Protein AF-A0A5J6XMC5-F1 (afdb_monomer_lite)

Foldseek 3Di:
DVLVVLVVLLVVLLCLLCVLLQVVLVCLQVVDDPPDDRDPVSNVVSVCSSVLSCLLSVLLVLCSVLVVVVLNVVSSVLSVQLSVLSVCCVPVVDPVSVVSNVVSSVVSVVSSVVSVPPDDVVVD

Secondary structure (DSSP, 8-state):
-HHHHHHHHHHHHHHHHHHHHHHHHHHHHH-SPTTPPPPHHHHHHHHHHHHHHTHHHHHHHHHHHTT-HHHHHHHHHHHHHHHHHHHHHHHH--HHHHHHHHHHHHHHHHHHHHHHHS--GGG-

Sequence (124 aa):
MQKILYRIIWVLILLGINLCALPISIYSIFAVEKGTNITTMDYTLAITIMVISNFITLQLFIAIKKNQKQNAIYGIIIAVTQIIAFILFMHLYEIAGIIIFLLSLIASVTMIIKTWRNKNPALM

Radius of gyration: 16.41 Å; chains: 1; bounding box: 40×23×55 Å

pLDDT: mean 88.46, std 10.97, range [42.81, 97.12]

Structure (mmCIF, N/CA/C/O backbone):
data_AF-A0A5J6XMC5-F1
#
_entry.id   AF-A0A5J6XMC5-F1
#
loop_
_atom_site.group_PDB
_atom_site.id
_atom_site.type_symbol
_atom_site.label_atom_id
_atom_site.label_alt_id
_atom_site.label_comp_id
_atom_site.label_asym_id
_atom_site.label_entity_id
_atom_site.label_seq_id
_atom_site.pdbx_PDB_ins_code
_atom_site.Cartn_x
_atom_site.Cartn_y
_atom_site.Cartn_z
_atom_site.occupancy
_atom_site.B_iso_or_equiv
_atom_site.auth_seq_id
_atom_site.auth_comp_id
_atom_site.auth_asym_id
_atom_site.auth_atom_id
_atom_site.pdbx_PDB_model_num
ATOM 1 N N . MET A 1 1 ? -20.827 -7.715 15.264 1.00 56.03 1 MET A N 1
ATOM 2 C CA . MET A 1 1 ? -21.160 -7.177 13.923 1.00 56.03 1 MET A CA 1
ATOM 3 C C . MET A 1 1 ? -20.147 -6.167 13.387 1.00 56.03 1 MET A C 1
ATOM 5 O O . MET A 1 1 ? -19.491 -6.494 12.411 1.00 56.03 1 MET A O 1
ATOM 9 N N . GLN A 1 2 ? -19.928 -5.003 14.023 1.00 73.94 2 GLN A N 1
ATOM 10 C CA . GLN A 1 2 ? -19.027 -3.965 13.471 1.00 73.94 2 GLN A CA 1
ATOM 11 C C . GLN A 1 2 ? -17.600 -4.474 13.170 1.00 73.94 2 GLN A C 1
ATOM 13 O O . GLN A 1 2 ? -17.080 -4.219 12.092 1.00 73.94 2 GLN A O 1
ATOM 18 N N . LYS A 1 3 ? -16.982 -5.267 14.061 1.00 75.56 3 LYS A N 1
ATOM 19 C CA . LYS A 1 3 ? -15.627 -5.822 13.837 1.00 75.56 3 LYS A CA 1
ATOM 20 C C . LYS A 1 3 ? -15.529 -6.772 12.635 1.00 75.56 3 LYS A C 1
ATOM 22 O O . LYS A 1 3 ? -14.488 -6.816 11.991 1.00 75.56 3 LYS A O 1
ATOM 27 N N . ILE A 1 4 ? -16.590 -7.529 12.351 1.00 88.00 4 ILE A N 1
ATOM 28 C CA . ILE A 1 4 ? -16.639 -8.457 11.210 1.00 88.00 4 ILE A CA 1
ATOM 29 C C . ILE A 1 4 ? -16.710 -7.660 9.909 1.00 88.00 4 ILE A C 1
ATOM 31 O O . ILE A 1 4 ? -15.930 -7.926 9.003 1.00 88.00 4 ILE A O 1
ATOM 35 N N . LEU A 1 5 ? -17.545 -6.617 9.863 1.00 90.00 5 LEU A N 1
ATOM 36 C CA . LEU A 1 5 ? -17.636 -5.719 8.711 1.00 90.00 5 LEU A CA 1
ATOM 37 C C . LEU A 1 5 ? -16.281 -5.074 8.378 1.00 90.00 5 LEU A C 1
ATOM 39 O O . LEU A 1 5 ? -15.849 -5.131 7.234 1.00 90.00 5 LEU A O 1
ATOM 43 N N . TYR A 1 6 ? -15.566 -4.538 9.374 1.00 88.62 6 TYR A N 1
ATOM 44 C CA . TYR A 1 6 ? -14.234 -3.960 9.150 1.00 88.62 6 TYR A CA 1
ATOM 45 C C . TYR A 1 6 ? -13.216 -4.976 8.615 1.00 88.62 6 TYR A C 1
ATOM 47 O O . TYR A 1 6 ? -12.377 -4.619 7.794 1.00 88.62 6 TYR A O 1
ATOM 55 N N . ARG A 1 7 ? -13.287 -6.243 9.045 1.00 89.12 7 ARG A N 1
ATOM 56 C CA . ARG A 1 7 ? -12.424 -7.307 8.507 1.00 89.12 7 ARG A CA 1
ATOM 57 C C . ARG A 1 7 ? -12.762 -7.639 7.058 1.00 89.12 7 ARG A C 1
ATOM 59 O O . ARG A 1 7 ? -11.845 -7.798 6.265 1.00 89.12 7 ARG A O 1
ATOM 66 N N . ILE A 1 8 ? -14.048 -7.706 6.713 1.00 94.38 8 ILE A N 1
ATOM 67 C CA . ILE A 1 8 ? -14.489 -7.922 5.328 1.00 94.38 8 ILE A CA 1
ATOM 68 C C . ILE A 1 8 ? -13.994 -6.774 4.442 1.00 94.38 8 ILE A C 1
ATOM 70 O O . ILE A 1 8 ? -13.366 -7.024 3.420 1.00 94.38 8 ILE A O 1
ATOM 74 N N . ILE A 1 9 ? -14.188 -5.524 4.875 1.00 94.56 9 ILE A N 1
ATOM 75 C CA . ILE A 1 9 ? -13.697 -4.336 4.161 1.00 94.56 9 ILE A CA 1
ATOM 76 C C . ILE A 1 9 ? -12.175 -4.386 3.994 1.00 94.56 9 ILE A C 1
ATOM 78 O O . ILE A 1 9 ? -11.668 -4.098 2.915 1.00 94.56 9 ILE A O 1
ATOM 82 N N . TRP A 1 10 ? -11.438 -4.787 5.031 1.00 95.69 10 TRP A N 1
ATOM 83 C CA . TRP A 1 10 ? -9.987 -4.942 4.946 1.00 95.69 10 TRP A CA 1
ATOM 84 C C . TRP A 1 10 ? -9.564 -5.974 3.892 1.00 95.69 10 TRP A C 1
ATOM 86 O O . TRP A 1 10 ? -8.664 -5.685 3.110 1.00 95.69 10 TRP A O 1
ATOM 96 N N . VAL A 1 11 ? -10.228 -7.135 3.823 1.00 96.75 11 VAL A N 1
ATOM 97 C CA . VAL A 1 11 ? -9.955 -8.142 2.781 1.00 96.75 11 VAL A CA 1
ATOM 98 C C . VAL A 1 11 ? -10.271 -7.590 1.391 1.00 96.75 11 VAL A C 1
ATOM 100 O O . VAL A 1 11 ? -9.473 -7.766 0.477 1.00 96.75 11 VAL A O 1
ATOM 103 N N . LEU A 1 12 ? -11.392 -6.884 1.224 1.00 96.75 12 LEU A N 1
ATOM 104 C CA . LEU A 1 12 ? -11.751 -6.273 -0.060 1.00 96.75 12 LEU A CA 1
ATOM 105 C C . LEU A 1 12 ? -10.715 -5.240 -0.512 1.00 96.75 12 LEU A C 1
ATOM 107 O O . LEU A 1 12 ? -10.319 -5.240 -1.673 1.00 96.75 12 LEU A O 1
ATOM 111 N N . ILE A 1 13 ? -10.234 -4.400 0.406 1.00 96.88 13 ILE A N 1
ATOM 112 C CA . ILE A 1 13 ? -9.171 -3.430 0.126 1.00 96.88 13 ILE A CA 1
ATOM 113 C C . ILE A 1 13 ? -7.862 -4.145 -0.222 1.00 96.88 13 ILE A C 1
ATOM 115 O O . ILE A 1 13 ? -7.194 -3.751 -1.173 1.00 96.88 13 ILE A O 1
ATOM 119 N N . LEU A 1 14 ? -7.508 -5.207 0.509 1.00 97.12 14 LEU A N 1
ATOM 120 C CA . LEU A 1 14 ? -6.329 -6.021 0.215 1.00 97.12 14 LEU A CA 1
ATOM 121 C C . LEU A 1 14 ? -6.384 -6.588 -1.200 1.00 97.12 14 LEU A C 1
ATOM 123 O O . LEU A 1 14 ? -5.418 -6.459 -1.949 1.00 97.12 14 LEU A O 1
ATOM 127 N N . LEU A 1 15 ? -7.519 -7.163 -1.586 1.00 97.12 15 LEU A N 1
ATOM 128 C CA . LEU A 1 15 ? -7.717 -7.668 -2.937 1.00 97.12 15 LEU A CA 1
ATOM 129 C C . LEU A 1 15 ? -7.660 -6.535 -3.967 1.00 97.12 15 LEU A C 1
ATOM 131 O O . LEU A 1 15 ? -6.927 -6.659 -4.938 1.00 97.12 15 LEU A O 1
ATOM 135 N N . GLY A 1 16 ? -8.351 -5.416 -3.740 1.00 96.06 16 GLY A N 1
ATOM 136 C CA . GLY A 1 16 ? -8.372 -4.282 -4.670 1.00 96.06 16 GLY A CA 1
ATOM 137 C C . GLY A 1 16 ? -6.988 -3.681 -4.926 1.00 96.06 16 GLY A C 1
ATOM 138 O O . GLY A 1 16 ? -6.608 -3.473 -6.077 1.00 96.06 16 GLY A O 1
ATOM 139 N N . ILE A 1 17 ? -6.202 -3.469 -3.868 1.00 96.69 17 ILE A N 1
ATOM 140 C CA . ILE A 1 17 ? -4.824 -2.974 -3.975 1.00 96.69 17 ILE A CA 1
ATOM 141 C C . ILE A 1 17 ? -3.943 -3.975 -4.726 1.00 96.69 17 ILE A C 1
ATOM 143 O O . ILE A 1 17 ? -3.221 -3.574 -5.635 1.00 96.69 17 ILE A O 1
ATOM 147 N N . ASN A 1 18 ? -4.007 -5.271 -4.397 1.00 96.69 18 ASN A N 1
ATOM 148 C CA . ASN A 1 18 ? -3.158 -6.270 -5.055 1.00 96.69 18 ASN A CA 1
ATOM 149 C C . ASN A 1 18 ? -3.571 -6.530 -6.509 1.00 96.69 18 ASN A C 1
ATOM 151 O O . ASN A 1 18 ? -2.696 -6.723 -7.344 1.00 96.69 18 ASN A O 1
ATOM 155 N N . LEU A 1 19 ? -4.864 -6.463 -6.841 1.00 95.94 19 LEU A N 1
ATOM 156 C CA . LEU A 1 19 ? -5.342 -6.535 -8.227 1.00 95.94 19 LEU A CA 1
ATOM 157 C C . LEU A 1 19 ? -4.788 -5.395 -9.090 1.00 95.94 19 LEU A C 1
ATOM 159 O O . LEU A 1 19 ? -4.569 -5.599 -10.278 1.00 95.94 19 LEU A O 1
ATOM 163 N N . CYS A 1 20 ? -4.529 -4.225 -8.501 1.00 94.06 20 CYS A N 1
ATOM 164 C CA . CYS A 1 20 ? -3.901 -3.101 -9.195 1.00 94.06 20 CYS A CA 1
ATOM 165 C C . CYS A 1 20 ? -2.367 -3.193 -9.206 1.00 94.06 20 CYS A C 1
ATOM 167 O O . CYS A 1 20 ? -1.730 -2.940 -10.225 1.00 94.06 20 CYS A O 1
ATOM 169 N N . ALA A 1 21 ? -1.759 -3.557 -8.076 1.00 94.44 21 ALA A N 1
ATOM 170 C CA . ALA A 1 21 ? -0.308 -3.583 -7.923 1.00 94.44 21 ALA A CA 1
ATOM 171 C C . ALA A 1 21 ? 0.352 -4.744 -8.685 1.00 94.44 21 ALA A C 1
ATOM 173 O O . ALA A 1 21 ? 1.458 -4.574 -9.194 1.00 94.44 21 ALA A O 1
ATOM 174 N N . LEU A 1 22 ? -0.314 -5.902 -8.801 1.00 95.25 22 LEU A N 1
ATOM 175 C CA . LEU A 1 22 ? 0.230 -7.080 -9.486 1.00 95.25 22 LEU A CA 1
ATOM 176 C C . LEU A 1 22 ? 0.521 -6.818 -10.973 1.00 95.25 22 LEU A C 1
ATOM 178 O O . LEU A 1 22 ? 1.656 -7.060 -11.378 1.00 95.25 22 LEU A O 1
ATOM 182 N N . PRO A 1 23 ? -0.415 -6.293 -11.790 1.00 92.88 23 PRO A N 1
ATOM 183 C CA . PRO A 1 23 ? -0.125 -5.946 -13.180 1.00 92.88 23 PRO A CA 1
ATOM 184 C C . PRO A 1 23 ? 1.041 -4.966 -13.324 1.00 92.88 23 PRO A C 1
ATOM 186 O O . PRO A 1 23 ? 1.893 -5.164 -14.182 1.00 92.88 23 PRO A O 1
ATOM 189 N N . ILE A 1 24 ? 1.119 -3.951 -12.458 1.00 91.06 24 ILE A N 1
ATOM 190 C CA . ILE A 1 24 ? 2.196 -2.947 -12.478 1.00 91.06 24 ILE A CA 1
ATOM 191 C C . ILE A 1 24 ? 3.544 -3.590 -12.118 1.00 91.06 24 ILE A C 1
ATOM 193 O O . ILE A 1 24 ? 4.557 -3.328 -12.763 1.00 91.06 24 ILE A O 1
ATOM 197 N N . SER A 1 25 ? 3.553 -4.469 -11.115 1.00 93.25 25 SER A N 1
ATOM 198 C CA . SER A 1 25 ? 4.728 -5.231 -10.689 1.00 93.25 25 SER A CA 1
ATOM 199 C C . SER A 1 25 ? 5.217 -6.172 -11.795 1.00 93.25 25 SER A C 1
ATOM 201 O O . SER A 1 25 ? 6.393 -6.140 -12.147 1.00 93.25 25 SER A O 1
ATOM 203 N N . ILE A 1 26 ? 4.315 -6.933 -12.424 1.00 91.94 26 ILE A N 1
ATOM 204 C CA . ILE A 1 26 ? 4.638 -7.806 -13.562 1.00 91.94 26 ILE A CA 1
ATOM 205 C C . ILE A 1 26 ? 5.175 -6.971 -14.727 1.00 91.94 26 ILE A C 1
ATOM 207 O O . ILE A 1 26 ? 6.221 -7.295 -15.284 1.00 91.94 26 ILE A O 1
ATOM 211 N N . TYR A 1 27 ? 4.501 -5.868 -15.062 1.00 89.31 27 TYR A N 1
ATOM 212 C CA . TYR A 1 27 ? 4.950 -4.959 -16.111 1.00 89.31 27 TYR A CA 1
ATOM 213 C C . TYR A 1 27 ? 6.370 -4.452 -15.841 1.00 89.31 27 TYR A C 1
ATOM 215 O O . TYR A 1 27 ? 7.186 -4.450 -16.752 1.00 89.31 27 TYR A O 1
ATOM 223 N N . SER A 1 28 ? 6.713 -4.118 -14.593 1.00 89.06 28 SER A N 1
ATOM 224 C CA . SER A 1 28 ? 8.061 -3.650 -14.241 1.00 89.06 28 SER A CA 1
ATOM 225 C C . SER A 1 28 ? 9.173 -4.681 -14.472 1.00 89.06 28 SER A C 1
ATOM 227 O O . SER A 1 28 ? 10.310 -4.286 -14.698 1.00 89.06 28 SER A O 1
ATOM 229 N N . ILE A 1 29 ? 8.852 -5.982 -14.466 1.00 89.19 29 ILE A N 1
ATOM 230 C CA . ILE A 1 29 ? 9.811 -7.061 -14.761 1.00 89.19 29 ILE A CA 1
ATOM 231 C C . ILE A 1 29 ? 9.993 -7.234 -16.271 1.00 89.19 29 ILE A C 1
ATOM 233 O O . ILE A 1 29 ? 11.085 -7.551 -16.732 1.00 89.19 29 ILE A O 1
ATOM 237 N N . PHE A 1 30 ? 8.915 -7.072 -17.041 1.00 86.44 30 PHE A N 1
ATOM 238 C CA . PHE A 1 30 ? 8.890 -7.412 -18.467 1.00 86.44 30 PHE A CA 1
ATOM 239 C C . PHE A 1 30 ? 8.986 -6.205 -19.405 1.00 86.44 30 PHE A C 1
ATOM 241 O O . PHE A 1 30 ? 9.110 -6.392 -20.613 1.00 86.44 30 PHE A O 1
ATOM 248 N N . ALA A 1 31 ? 8.975 -4.979 -18.883 1.00 79.38 31 ALA A N 1
ATOM 249 C CA . ALA A 1 31 ? 9.144 -3.744 -19.650 1.00 79.38 31 ALA A CA 1
ATOM 250 C C . ALA A 1 31 ? 10.609 -3.471 -20.057 1.00 79.38 31 ALA A C 1
ATOM 252 O O . ALA A 1 31 ? 11.014 -2.315 -20.174 1.00 79.38 31 ALA A O 1
ATOM 253 N N . VAL A 1 32 ? 11.407 -4.522 -20.261 1.00 75.69 32 VAL A N 1
ATOM 254 C CA . VAL A 1 32 ? 12.817 -4.431 -20.664 1.00 75.69 32 VAL A CA 1
ATOM 255 C C . VAL A 1 32 ? 12.940 -4.596 -22.181 1.00 75.69 32 VAL A C 1
ATOM 257 O O . VAL A 1 32 ? 12.132 -5.279 -22.817 1.00 75.69 32 VAL A O 1
ATOM 260 N N . GLU A 1 33 ? 13.941 -3.958 -22.789 1.00 74.75 33 GLU A N 1
ATOM 261 C CA . GLU A 1 33 ? 14.161 -4.022 -24.236 1.00 74.75 33 GLU A CA 1
ATOM 262 C C . GLU A 1 33 ? 14.396 -5.462 -24.719 1.00 74.75 33 GLU A C 1
ATOM 264 O O . GLU A 1 33 ? 15.054 -6.271 -24.058 1.00 74.75 33 GLU A O 1
ATOM 269 N N . LYS A 1 34 ? 13.875 -5.797 -25.906 1.00 72.38 34 LYS A N 1
ATOM 270 C CA . LYS A 1 34 ? 14.031 -7.139 -26.484 1.00 72.38 34 LYS A CA 1
ATOM 271 C C . LYS A 1 34 ? 15.513 -7.509 -26.593 1.00 72.38 34 LYS A C 1
ATOM 273 O O . LYS A 1 34 ? 16.271 -6.828 -27.273 1.00 72.38 34 LYS A O 1
ATOM 278 N N . GLY A 1 35 ? 15.891 -8.628 -25.976 1.00 72.94 35 GLY A N 1
ATOM 279 C CA . GLY A 1 35 ? 17.268 -9.136 -25.973 1.00 72.94 35 GLY A CA 1
ATOM 280 C C . GLY A 1 35 ? 18.078 -8.773 -24.726 1.00 72.94 35 GLY A C 1
ATOM 281 O O . GLY A 1 35 ? 19.208 -9.235 -24.594 1.00 72.94 35 GLY A O 1
ATOM 282 N N . THR A 1 36 ? 17.510 -8.003 -23.796 1.00 79.81 36 THR A N 1
ATOM 283 C CA . THR A 1 36 ? 18.105 -7.788 -22.472 1.00 79.81 36 THR A CA 1
ATOM 284 C C . THR A 1 36 ? 17.693 -8.897 -21.502 1.00 79.81 36 THR A C 1
ATOM 286 O O . THR A 1 36 ? 16.577 -9.418 -21.554 1.00 79.81 36 THR A O 1
ATOM 289 N N . ASN A 1 37 ? 18.618 -9.298 -20.629 1.00 84.06 37 ASN A N 1
ATOM 290 C CA . ASN A 1 37 ? 18.336 -10.282 -19.588 1.00 84.06 37 ASN A CA 1
ATOM 291 C C . ASN A 1 37 ? 17.644 -9.603 -18.404 1.00 84.06 37 ASN A C 1
ATOM 293 O O . ASN A 1 37 ? 18.093 -8.549 -17.959 1.00 84.06 37 ASN A O 1
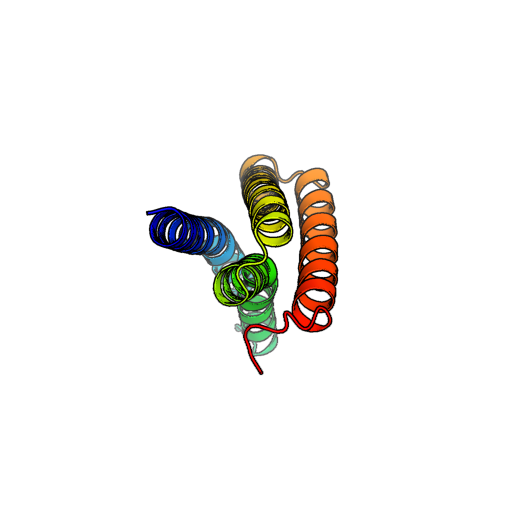ATOM 297 N N . ILE A 1 38 ? 16.617 -10.253 -17.852 1.00 86.12 38 ILE A N 1
ATOM 298 C CA . ILE A 1 38 ? 15.992 -9.832 -16.594 1.00 86.12 38 ILE A CA 1
ATOM 299 C C . ILE A 1 38 ? 17.039 -9.921 -15.482 1.00 86.12 38 ILE A C 1
ATOM 301 O O . ILE A 1 38 ? 17.665 -10.965 -15.277 1.00 86.12 38 ILE A O 1
ATOM 305 N N . THR A 1 39 ? 17.221 -8.825 -14.760 1.00 88.69 39 THR A N 1
ATOM 306 C CA . THR A 1 39 ? 18.212 -8.694 -13.697 1.00 88.69 39 THR A CA 1
ATOM 307 C C . THR A 1 39 ? 17.575 -8.815 -12.315 1.00 88.69 39 THR A C 1
ATOM 309 O O . THR A 1 39 ? 16.359 -8.756 -12.134 1.00 88.69 39 THR A O 1
ATOM 312 N N . THR A 1 40 ? 18.411 -8.946 -11.286 1.00 88.38 40 THR A N 1
ATOM 313 C CA . THR A 1 40 ? 17.969 -8.877 -9.885 1.00 88.38 40 THR A CA 1
ATOM 314 C C . THR A 1 40 ? 17.338 -7.530 -9.527 1.00 88.38 40 THR A C 1
ATOM 316 O O . THR A 1 40 ? 16.497 -7.474 -8.626 1.00 88.38 40 THR A O 1
ATOM 319 N N . MET A 1 41 ? 17.703 -6.450 -10.225 1.00 88.56 41 MET A N 1
ATOM 320 C CA . MET A 1 41 ? 17.140 -5.120 -9.997 1.00 88.56 41 MET A CA 1
ATOM 321 C C . MET A 1 41 ? 15.661 -5.057 -10.399 1.00 88.56 41 MET A C 1
ATOM 323 O O . MET A 1 41 ? 14.856 -4.495 -9.659 1.00 88.56 41 MET A O 1
ATOM 327 N N . ASP A 1 42 ? 15.288 -5.716 -11.497 1.00 89.56 42 ASP A N 1
ATOM 328 C CA . ASP A 1 42 ? 13.909 -5.754 -12.000 1.00 89.56 42 ASP A CA 1
ATOM 329 C C . ASP A 1 42 ? 12.988 -6.488 -11.016 1.00 89.56 42 ASP A C 1
ATOM 331 O O . ASP A 1 42 ? 11.924 -5.996 -10.637 1.00 89.56 42 ASP A O 1
ATOM 335 N N . TYR A 1 43 ? 13.451 -7.624 -10.485 1.00 90.69 43 TYR A N 1
ATOM 336 C CA . TYR A 1 43 ? 12.744 -8.329 -9.413 1.00 90.69 43 TYR A CA 1
ATOM 337 C C . TYR A 1 43 ? 12.644 -7.497 -8.132 1.00 90.69 43 TYR A C 1
ATOM 339 O O . TYR A 1 43 ? 11.601 -7.490 -7.476 1.00 90.69 43 TYR A O 1
ATOM 347 N N . THR A 1 44 ? 13.708 -6.777 -7.770 1.00 93.69 44 THR A N 1
ATOM 348 C CA . THR A 1 44 ? 13.713 -5.916 -6.578 1.00 93.69 44 THR A CA 1
ATOM 349 C C . THR A 1 44 ? 12.683 -4.797 -6.712 1.00 93.69 44 THR A C 1
ATOM 351 O O . THR A 1 44 ? 11.937 -4.533 -5.765 1.00 93.69 44 THR A O 1
ATOM 354 N N . LEU A 1 45 ? 12.582 -4.177 -7.890 1.00 92.00 45 LEU A N 1
ATOM 355 C CA . LEU A 1 45 ? 11.583 -3.154 -8.187 1.00 92.00 45 LEU A CA 1
ATOM 356 C C . LEU A 1 45 ? 10.161 -3.720 -8.089 1.00 92.00 45 LEU A C 1
ATOM 358 O O . LEU A 1 45 ? 9.312 -3.149 -7.404 1.00 92.00 45 LEU A O 1
ATOM 362 N N . ALA A 1 46 ? 9.922 -4.882 -8.693 1.00 93.69 46 ALA A N 1
ATOM 363 C CA . ALA A 1 46 ? 8.626 -5.546 -8.679 1.00 93.69 46 ALA A CA 1
ATOM 364 C C . ALA A 1 46 ? 8.156 -5.901 -7.258 1.00 93.69 46 ALA A C 1
ATOM 366 O O . ALA A 1 46 ? 7.005 -5.634 -6.892 1.00 93.69 46 ALA A O 1
ATOM 367 N N . ILE A 1 47 ? 9.057 -6.446 -6.433 1.00 94.88 47 ILE A N 1
ATOM 368 C CA . ILE A 1 47 ? 8.802 -6.734 -5.015 1.00 94.88 47 ILE A CA 1
ATOM 369 C C . ILE A 1 47 ? 8.529 -5.437 -4.253 1.00 94.88 47 ILE A C 1
ATOM 371 O O . ILE A 1 47 ? 7.591 -5.371 -3.458 1.00 94.88 47 ILE A O 1
ATOM 375 N N . THR A 1 48 ? 9.314 -4.393 -4.516 1.00 95.06 48 THR A N 1
ATOM 376 C CA . THR A 1 48 ? 9.154 -3.086 -3.873 1.00 95.06 48 THR A CA 1
ATOM 377 C C . THR A 1 48 ? 7.770 -2.508 -4.150 1.00 95.06 48 THR A C 1
ATOM 379 O O . THR A 1 48 ? 7.094 -2.103 -3.207 1.00 95.06 48 THR A O 1
ATOM 382 N N . ILE A 1 49 ? 7.298 -2.549 -5.402 1.00 94.06 49 ILE A N 1
ATOM 383 C CA . ILE A 1 49 ? 5.944 -2.113 -5.775 1.00 94.06 49 ILE A CA 1
ATOM 384 C C . ILE A 1 49 ? 4.897 -2.875 -4.960 1.00 94.06 49 ILE A C 1
ATOM 386 O O . ILE A 1 49 ? 4.030 -2.252 -4.346 1.00 94.06 49 ILE A O 1
ATOM 390 N N . MET A 1 50 ? 4.997 -4.203 -4.884 1.00 95.56 50 MET A N 1
ATOM 391 C CA . MET A 1 50 ? 4.046 -5.027 -4.130 1.00 95.56 50 MET A CA 1
ATOM 392 C C . MET A 1 50 ? 4.038 -4.693 -2.636 1.00 95.56 50 MET A C 1
ATOM 394 O O . MET A 1 50 ? 2.971 -4.508 -2.047 1.00 95.56 50 MET A O 1
ATOM 398 N N . VAL A 1 51 ? 5.211 -4.576 -2.014 1.00 95.88 51 VAL A N 1
ATOM 399 C CA . VAL A 1 51 ? 5.334 -4.291 -0.577 1.00 95.88 51 VAL A CA 1
ATOM 400 C C . VAL A 1 51 ? 4.799 -2.899 -0.248 1.00 95.88 51 VAL A C 1
ATOM 402 O O . VAL A 1 51 ? 3.954 -2.754 0.636 1.00 95.88 51 VAL A O 1
ATOM 405 N N . ILE A 1 52 ? 5.258 -1.886 -0.981 1.00 95.69 52 ILE A N 1
ATOM 406 C CA . ILE A 1 52 ? 4.922 -0.480 -0.746 1.00 95.69 52 ILE A CA 1
ATOM 407 C C . ILE A 1 52 ? 3.420 -0.236 -0.947 1.00 95.69 52 ILE A C 1
ATOM 409 O O . ILE A 1 52 ? 2.780 0.424 -0.126 1.00 95.69 52 ILE A O 1
ATOM 413 N N . SER A 1 53 ? 2.823 -0.842 -1.975 1.00 95.19 53 SER A N 1
ATOM 414 C CA . SER A 1 53 ? 1.385 -0.720 -2.245 1.00 95.19 53 SER A CA 1
ATOM 415 C C . SER A 1 53 ? 0.523 -1.226 -1.086 1.00 95.19 53 SER A C 1
ATOM 417 O O . SER A 1 53 ? -0.542 -0.675 -0.817 1.00 95.19 53 SER A O 1
ATOM 419 N N . ASN A 1 54 ? 1.007 -2.225 -0.344 1.00 96.62 54 ASN A N 1
ATOM 420 C CA . ASN A 1 54 ? 0.286 -2.853 0.761 1.00 96.62 54 ASN A CA 1
ATOM 421 C C . ASN A 1 54 ? 0.471 -2.149 2.127 1.00 96.62 54 ASN A C 1
ATOM 423 O O . ASN A 1 54 ? 0.006 -2.649 3.161 1.00 96.62 54 ASN A O 1
ATOM 427 N N . PHE A 1 55 ? 1.100 -0.971 2.186 1.00 96.31 55 PHE A N 1
ATOM 428 C CA . PHE A 1 55 ? 1.230 -0.227 3.447 1.00 96.31 55 PHE A CA 1
ATOM 429 C C . PHE A 1 55 ? -0.124 0.208 4.017 1.00 96.31 55 PHE A C 1
ATOM 431 O O . PHE A 1 55 ? -0.348 0.082 5.224 1.00 96.31 55 PHE A O 1
ATOM 438 N N . ILE A 1 56 ? -1.071 0.636 3.178 1.00 96.12 56 ILE A N 1
ATOM 439 C CA . ILE A 1 56 ? -2.399 1.026 3.665 1.00 96.12 56 ILE A CA 1
ATOM 440 C C . ILE A 1 56 ? -3.181 -0.160 4.245 1.00 96.12 56 ILE A C 1
ATOM 442 O O . ILE A 1 56 ? 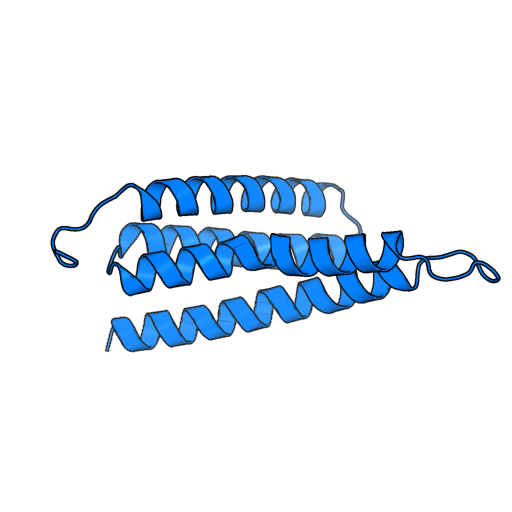-3.844 -0.050 5.277 1.00 96.12 56 ILE A O 1
ATOM 446 N N . THR A 1 57 ? -3.043 -1.340 3.644 1.00 96.38 57 THR A N 1
ATOM 447 C CA . THR A 1 57 ? -3.643 -2.581 4.146 1.00 96.38 57 THR A CA 1
ATOM 448 C C . THR A 1 57 ? -3.045 -3.007 5.479 1.00 96.38 57 THR A C 1
ATOM 450 O O . THR A 1 57 ? -3.779 -3.464 6.358 1.00 96.38 57 THR A O 1
ATOM 453 N N . LEU A 1 58 ? -1.739 -2.801 5.677 1.00 95.50 58 LEU A N 1
ATOM 454 C CA . LEU A 1 58 ? -1.095 -3.018 6.971 1.00 95.50 58 LEU A CA 1
ATOM 455 C C . LEU A 1 58 ? -1.613 -2.025 8.024 1.00 95.50 58 LEU A C 1
ATOM 457 O O . LEU A 1 58 ? -1.944 -2.427 9.141 1.00 95.50 58 LEU A O 1
ATOM 461 N N . GLN A 1 59 ? -1.744 -0.743 7.669 1.00 95.25 59 GLN A N 1
ATOM 462 C CA . GLN A 1 59 ? -2.303 0.285 8.550 1.00 95.25 59 GLN A CA 1
ATOM 46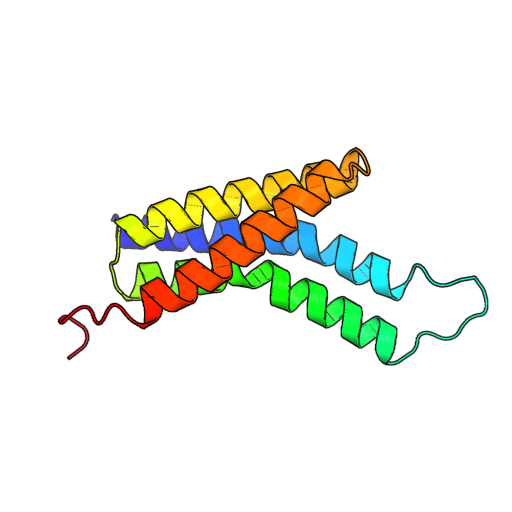3 C C . GLN A 1 59 ? -3.711 -0.082 9.028 1.00 95.25 59 GLN A C 1
ATOM 465 O O . GLN A 1 59 ? -3.982 -0.053 10.233 1.00 95.25 59 GLN A O 1
ATOM 470 N N . LEU A 1 60 ? -4.582 -0.473 8.096 1.00 94.38 60 LEU A N 1
ATOM 471 C CA . LEU A 1 60 ? -5.957 -0.866 8.381 1.00 94.38 60 LEU A CA 1
ATOM 472 C C . LEU A 1 60 ? -6.020 -2.078 9.303 1.00 94.38 60 LEU A C 1
ATOM 474 O O . LEU A 1 60 ? -6.770 -2.068 10.281 1.00 94.38 60 LEU A O 1
ATOM 478 N N . PHE A 1 61 ? -5.190 -3.091 9.051 1.00 93.94 61 PHE A N 1
ATOM 479 C CA . PHE A 1 61 ? -5.097 -4.262 9.917 1.00 93.94 61 PHE A CA 1
ATOM 480 C C . PHE A 1 61 ? -4.764 -3.871 11.366 1.00 93.94 61 PHE A C 1
ATOM 482 O O . PHE A 1 61 ? -5.441 -4.303 12.306 1.00 93.94 61 PHE A O 1
ATOM 489 N N . ILE A 1 62 ? -3.766 -3.001 11.556 1.00 92.25 62 ILE A N 1
ATOM 490 C CA . ILE A 1 62 ? -3.352 -2.525 12.883 1.00 92.25 62 ILE A CA 1
ATOM 491 C C . ILE A 1 62 ? -4.476 -1.711 13.541 1.00 92.25 62 ILE A C 1
ATOM 493 O O . ILE A 1 62 ? -4.787 -1.935 14.715 1.00 92.25 62 ILE A O 1
ATOM 497 N N . ALA A 1 63 ? -5.114 -0.794 12.808 1.00 91.56 63 ALA A N 1
ATOM 498 C CA . ALA A 1 63 ? -6.184 0.053 13.334 1.00 91.56 63 ALA A CA 1
ATOM 499 C C . ALA A 1 63 ? -7.401 -0.768 13.790 1.00 91.56 63 ALA A C 1
ATOM 501 O O . ALA A 1 63 ? -7.940 -0.532 14.877 1.00 91.56 63 ALA A O 1
ATOM 502 N N . ILE A 1 64 ? -7.785 -1.780 13.004 1.00 90.44 64 ILE A N 1
ATOM 503 C CA . ILE A 1 64 ? -8.871 -2.711 13.330 1.00 90.44 64 ILE A CA 1
ATOM 504 C C . ILE A 1 64 ? -8.503 -3.547 14.559 1.00 90.44 64 ILE A C 1
ATOM 506 O O . ILE A 1 64 ? -9.309 -3.655 15.486 1.00 90.44 64 ILE A O 1
ATOM 510 N N . LYS A 1 65 ? -7.279 -4.093 14.616 1.00 89.44 65 LYS A N 1
ATOM 511 C CA . LYS A 1 65 ? -6.805 -4.884 15.765 1.00 89.44 65 LYS A CA 1
ATOM 512 C C . LYS A 1 65 ? -6.803 -4.064 17.059 1.00 89.44 65 LYS A C 1
ATOM 514 O O . LYS A 1 65 ? -7.194 -4.577 18.104 1.00 89.44 65 LYS A O 1
ATOM 519 N N . LYS A 1 66 ? -6.434 -2.781 16.987 1.00 88.19 66 LYS A N 1
ATOM 520 C CA . LYS A 1 66 ? -6.427 -1.849 18.128 1.00 88.19 66 LYS A CA 1
ATOM 521 C C . LYS A 1 66 ? -7.792 -1.211 18.441 1.00 88.19 66 LYS A C 1
ATOM 523 O O . LYS A 1 66 ? -7.860 -0.372 19.337 1.00 88.19 66 LYS A O 1
ATOM 528 N N . ASN A 1 67 ? -8.868 -1.578 17.734 1.00 86.00 67 ASN A N 1
ATOM 529 C CA . ASN A 1 67 ? -10.208 -0.972 17.841 1.00 86.00 67 ASN A CA 1
ATOM 530 C C . ASN A 1 67 ? -10.225 0.565 17.682 1.00 86.00 67 ASN A C 1
ATOM 532 O O . ASN A 1 67 ? -11.085 1.246 18.242 1.00 86.00 67 ASN A O 1
ATOM 536 N N . GLN A 1 68 ? -9.297 1.135 16.911 1.00 86.81 68 GLN A N 1
ATOM 537 C CA . GLN A 1 68 ? -9.223 2.579 16.674 1.00 86.81 68 GLN A CA 1
ATOM 538 C C . GLN A 1 68 ? -10.145 2.967 15.512 1.00 86.81 68 GLN A C 1
ATOM 540 O O . GLN A 1 68 ? -9.687 3.149 14.386 1.00 86.81 68 GLN A O 1
ATOM 545 N N . LYS A 1 69 ? -11.455 3.086 15.783 1.00 86.19 69 LYS A N 1
ATOM 546 C CA . LYS A 1 69 ? -12.489 3.319 14.751 1.00 86.19 69 LYS A CA 1
ATOM 547 C C . LYS A 1 69 ? -12.163 4.499 13.830 1.00 86.19 69 LYS A C 1
ATOM 549 O O . LYS A 1 69 ? -12.234 4.359 12.616 1.00 86.19 69 LYS A O 1
ATOM 554 N N . GLN A 1 70 ? -11.747 5.628 14.399 1.00 88.94 70 GLN A N 1
ATOM 555 C CA . GLN A 1 70 ? -11.420 6.826 13.626 1.00 88.94 70 GLN A CA 1
ATOM 556 C C . GLN A 1 70 ? -10.230 6.594 12.677 1.00 88.94 70 GLN A C 1
ATOM 558 O O . GLN A 1 70 ? -10.301 6.943 11.502 1.00 88.94 70 GLN A O 1
ATOM 563 N N . ASN A 1 71 ? -9.172 5.926 13.149 1.00 90.12 71 ASN A N 1
ATOM 564 C CA . ASN A 1 71 ? -8.013 5.604 12.312 1.00 90.12 71 ASN A CA 1
ATOM 565 C C . ASN A 1 71 ? -8.333 4.548 11.243 1.00 90.12 71 ASN A C 1
ATOM 567 O O . ASN A 1 71 ? -7.712 4.558 10.184 1.00 90.12 71 ASN A O 1
ATOM 571 N N . ALA A 1 72 ? -9.290 3.653 11.500 1.00 91.19 72 ALA A N 1
ATOM 572 C CA . ALA A 1 72 ? -9.764 2.703 10.499 1.00 91.19 72 ALA A CA 1
ATOM 573 C C . ALA A 1 72 ? -10.550 3.409 9.382 1.00 91.19 72 ALA A C 1
ATOM 575 O O . ALA A 1 72 ? -10.339 3.106 8.216 1.00 91.19 72 ALA A O 1
ATOM 576 N N . ILE A 1 73 ? -11.403 4.385 9.715 1.00 92.81 73 ILE A N 1
ATOM 577 C CA . ILE A 1 73 ? -12.159 5.160 8.716 1.00 92.81 73 ILE A CA 1
ATOM 578 C C . ILE A 1 73 ? -11.214 5.959 7.813 1.00 92.81 73 ILE A C 1
ATOM 580 O O . ILE A 1 73 ? -11.332 5.879 6.593 1.00 92.81 73 ILE A O 1
ATOM 584 N N . TYR A 1 74 ? -10.239 6.673 8.385 1.00 93.44 74 TYR A N 1
ATOM 585 C CA . TYR A 1 74 ? -9.241 7.383 7.578 1.00 93.44 74 TYR A CA 1
ATOM 586 C C . TYR A 1 74 ? -8.422 6.429 6.704 1.00 93.44 74 TYR A C 1
ATOM 588 O O . TYR A 1 74 ? -8.185 6.734 5.538 1.00 93.44 74 TYR A O 1
ATOM 596 N N . GLY A 1 75 ? -8.065 5.252 7.226 1.00 94.69 75 GLY A N 1
ATOM 597 C CA . GLY A 1 75 ? -7.391 4.220 6.444 1.00 94.69 75 GLY A CA 1
ATOM 598 C C . GLY A 1 75 ? -8.215 3.744 5.244 1.00 94.69 75 GLY A C 1
ATOM 599 O O . GLY A 1 75 ? -7.675 3.575 4.156 1.00 94.69 75 GLY A O 1
ATOM 600 N N . ILE A 1 76 ? -9.533 3.577 5.411 1.00 95.81 76 ILE A N 1
ATOM 601 C CA . ILE A 1 76 ? -10.434 3.170 4.320 1.00 95.81 76 ILE A CA 1
ATOM 602 C C . ILE A 1 76 ? -10.467 4.253 3.241 1.00 95.81 76 ILE A C 1
ATOM 604 O O . ILE A 1 76 ? -10.362 3.934 2.061 1.00 95.81 76 ILE A O 1
ATOM 608 N N . ILE A 1 77 ? -10.569 5.525 3.636 1.00 96.31 77 ILE A N 1
ATOM 609 C CA . ILE A 1 77 ? -10.577 6.650 2.693 1.00 96.31 77 ILE A CA 1
ATOM 610 C C . ILE A 1 77 ? -9.276 6.671 1.885 1.00 96.31 77 ILE A C 1
ATOM 612 O O . ILE A 1 77 ? -9.324 6.701 0.661 1.00 96.31 77 ILE A O 1
ATOM 616 N N . ILE A 1 78 ? -8.122 6.587 2.554 1.00 96.50 78 ILE A N 1
ATOM 617 C CA . ILE A 1 78 ? -6.814 6.576 1.884 1.00 96.50 78 ILE A CA 1
ATOM 618 C C . ILE A 1 78 ? -6.692 5.374 0.942 1.00 96.50 78 ILE A C 1
ATOM 620 O O . ILE A 1 78 ? -6.210 5.532 -0.176 1.00 96.50 78 ILE A O 1
ATOM 624 N N . ALA A 1 79 ? -7.168 4.195 1.350 1.00 96.69 79 ALA A N 1
ATOM 625 C CA . ALA A 1 79 ? -7.134 3.001 0.515 1.00 96.69 79 ALA A CA 1
ATOM 626 C C . ALA A 1 79 ? -7.961 3.153 -0.767 1.00 96.69 79 ALA A C 1
ATOM 628 O O . ALA A 1 79 ? -7.498 2.784 -1.843 1.00 96.69 79 ALA A O 1
ATOM 629 N N . VAL A 1 80 ? -9.167 3.719 -0.665 1.00 96.44 80 VAL A N 1
ATOM 630 C CA . VAL A 1 80 ? -10.011 4.000 -1.834 1.00 96.44 80 VAL A CA 1
ATOM 631 C C . VAL A 1 80 ? -9.317 5.001 -2.755 1.00 96.44 80 VAL A C 1
ATOM 633 O O . VAL A 1 80 ? -9.234 4.758 -3.956 1.00 96.44 80 VAL A O 1
ATOM 636 N N . THR A 1 81 ? -8.742 6.074 -2.205 1.00 96.50 81 THR A N 1
ATOM 637 C CA . THR A 1 81 ? -7.952 7.042 -2.978 1.00 96.50 81 THR A CA 1
ATOM 638 C C . THR A 1 81 ? -6.775 6.373 -3.690 1.00 96.50 81 THR A C 1
ATOM 640 O O . THR A 1 81 ? -6.524 6.663 -4.855 1.00 96.50 81 THR A O 1
ATOM 643 N N . GLN A 1 82 ? -6.073 5.451 -3.029 1.00 96.12 82 GLN A N 1
ATOM 644 C CA . GLN A 1 82 ? -4.938 4.730 -3.606 1.00 96.12 82 GLN A CA 1
ATOM 645 C C . GLN A 1 82 ? -5.368 3.789 -4.745 1.00 96.12 82 GLN A C 1
ATOM 647 O O . GLN A 1 82 ? -4.688 3.719 -5.765 1.00 96.12 82 GLN A O 1
ATOM 652 N N . ILE A 1 83 ? -6.518 3.117 -4.619 1.00 95.44 83 ILE A N 1
ATOM 653 C CA . ILE A 1 83 ? -7.104 2.310 -5.705 1.00 95.44 83 ILE A CA 1
ATOM 654 C C . ILE A 1 83 ? -7.486 3.201 -6.894 1.00 95.44 83 ILE A C 1
ATOM 656 O O . ILE A 1 83 ? -7.162 2.874 -8.033 1.00 95.44 83 ILE A O 1
ATOM 660 N N . ILE A 1 84 ? -8.123 4.349 -6.647 1.00 94.19 84 ILE A N 1
ATOM 661 C CA . ILE A 1 84 ? -8.460 5.312 -7.707 1.00 94.19 84 ILE A CA 1
ATOM 662 C C . ILE A 1 84 ? -7.186 5.807 -8.401 1.00 94.19 84 ILE A C 1
ATOM 664 O O . ILE A 1 84 ? -7.135 5.841 -9.626 1.00 94.19 84 ILE A O 1
ATOM 668 N N . ALA A 1 85 ? -6.139 6.125 -7.638 1.00 94.19 85 ALA A N 1
ATOM 669 C CA . ALA A 1 85 ? -4.852 6.551 -8.176 1.00 94.19 85 ALA A CA 1
ATOM 670 C C . ALA A 1 85 ? -4.227 5.489 -9.093 1.00 94.19 85 ALA A C 1
ATOM 672 O O . ALA A 1 85 ? -3.738 5.821 -10.173 1.00 94.19 85 ALA A O 1
ATOM 673 N N . PHE A 1 86 ? -4.301 4.213 -8.704 1.00 92.88 86 PHE A N 1
ATOM 674 C CA . PHE A 1 86 ? -3.864 3.109 -9.553 1.00 92.88 86 PHE A CA 1
ATOM 675 C C . PHE A 1 86 ? -4.658 3.006 -10.852 1.00 92.88 86 PHE A C 1
ATOM 677 O O . PHE A 1 86 ? -4.062 2.832 -11.911 1.00 92.88 86 PHE A O 1
ATOM 684 N N . ILE A 1 87 ? -5.985 3.116 -10.785 1.00 91.62 87 ILE A N 1
ATOM 685 C CA . ILE A 1 87 ? -6.846 3.051 -11.971 1.00 91.62 87 ILE A CA 1
ATOM 686 C C . ILE A 1 87 ? -6.530 4.211 -12.922 1.00 91.62 87 ILE A C 1
ATOM 688 O O . ILE A 1 87 ? -6.377 3.986 -14.120 1.00 91.62 87 ILE A O 1
ATOM 692 N N . LEU A 1 88 ? -6.367 5.430 -12.395 1.00 90.62 88 LEU A N 1
ATOM 693 C CA . LEU A 1 88 ? -5.972 6.601 -13.184 1.00 90.62 88 LEU A CA 1
ATOM 694 C C . LEU A 1 88 ? -4.614 6.394 -13.861 1.00 90.62 88 LEU A C 1
ATOM 696 O O . LEU A 1 88 ? -4.471 6.665 -15.052 1.00 90.62 88 LEU A O 1
ATOM 700 N N . PHE A 1 89 ? -3.634 5.865 -13.125 1.00 87.88 89 PHE A N 1
ATOM 701 C CA . PHE A 1 89 ? -2.316 5.563 -13.675 1.00 87.88 89 PHE A CA 1
ATOM 702 C C . PHE A 1 89 ? -2.380 4.506 -14.788 1.00 87.88 89 PHE A C 1
ATOM 704 O O . PHE A 1 89 ? -1.791 4.703 -15.845 1.00 87.88 89 PHE A O 1
ATOM 711 N N . MET A 1 90 ? -3.123 3.414 -14.580 1.00 86.50 90 MET A N 1
ATOM 712 C CA . MET A 1 90 ? -3.229 2.325 -15.558 1.00 86.50 90 MET A CA 1
ATOM 713 C C . MET A 1 90 ? -4.019 2.710 -16.814 1.00 86.50 90 MET A C 1
ATOM 715 O O . MET A 1 90 ? -3.709 2.211 -17.891 1.00 86.50 90 MET A O 1
ATOM 719 N N . HIS A 1 91 ? -5.056 3.543 -16.689 1.00 82.94 91 HIS A N 1
ATOM 720 C CA . HIS A 1 91 ? -5.955 3.833 -17.808 1.00 82.94 91 HIS A CA 1
ATOM 721 C C . HIS A 1 91 ? -5.558 5.074 -18.610 1.00 82.94 91 HIS A C 1
ATOM 723 O O . HIS A 1 91 ? -5.669 5.070 -19.832 1.00 82.94 91 HIS A O 1
ATOM 729 N N . LEU A 1 92 ? -5.106 6.133 -17.935 1.00 77.31 92 LEU A N 1
ATOM 730 C CA . LEU A 1 92 ? -4.872 7.439 -18.559 1.00 77.31 92 LEU A CA 1
ATOM 731 C C . LEU A 1 92 ? -3.380 7.794 -18.650 1.00 77.31 92 LEU A C 1
ATOM 733 O O . LEU A 1 92 ? -3.043 8.829 -19.217 1.00 77.31 92 LEU A O 1
ATOM 737 N N . TYR A 1 93 ? -2.485 6.965 -18.088 1.00 68.31 93 TYR A N 1
ATOM 738 C CA . TYR A 1 93 ? -1.055 7.274 -17.922 1.00 68.31 93 TYR A CA 1
ATOM 739 C C . TYR A 1 93 ? -0.815 8.665 -17.311 1.00 68.31 93 TYR A C 1
ATOM 741 O O . TYR A 1 93 ? 0.182 9.336 -17.580 1.00 68.31 93 TYR A O 1
ATOM 749 N N . GLU A 1 94 ? -1.748 9.116 -16.473 1.00 77.94 94 GLU A N 1
ATOM 750 C CA . GLU A 1 94 ? -1.713 10.463 -15.935 1.00 77.94 94 GLU A CA 1
ATOM 751 C C . GLU A 1 94 ? -0.699 10.573 -14.799 1.00 77.94 94 GLU A C 1
ATOM 753 O O . GLU A 1 94 ? -0.766 9.861 -13.793 1.00 77.94 94 GLU A O 1
ATOM 758 N N . ILE A 1 95 ? 0.191 11.563 -14.915 1.00 87.56 95 ILE A N 1
ATOM 759 C CA . ILE A 1 95 ? 1.118 11.970 -13.848 1.00 87.56 95 ILE A CA 1
ATOM 760 C C . ILE A 1 95 ? 0.345 12.275 -12.553 1.00 87.56 95 ILE A C 1
ATOM 762 O O . ILE A 1 95 ? 0.834 12.004 -11.456 1.00 87.56 95 ILE A O 1
ATOM 766 N N . ALA A 1 96 ? -0.893 12.766 -12.669 1.00 87.00 96 ALA A N 1
ATOM 767 C CA . ALA A 1 96 ? -1.787 12.979 -11.537 1.00 87.00 96 ALA A CA 1
ATOM 768 C C . ALA A 1 96 ? -2.018 11.696 -10.717 1.00 87.00 96 ALA A C 1
ATOM 770 O O . ALA A 1 96 ? -1.968 11.748 -9.489 1.00 87.00 96 ALA A O 1
ATOM 771 N N . GLY A 1 97 ? -2.186 10.536 -11.366 1.00 90.31 97 GLY A N 1
ATOM 772 C CA . GLY A 1 97 ? -2.330 9.244 -10.687 1.00 90.31 97 GLY A CA 1
ATOM 773 C C . GLY A 1 97 ? -1.100 8.892 -9.847 1.00 90.31 97 GLY A C 1
ATOM 774 O O . GLY A 1 97 ? -1.235 8.501 -8.688 1.00 90.31 97 GLY A O 1
ATOM 775 N N . ILE A 1 98 ? 0.104 9.132 -10.377 1.00 90.12 98 ILE A N 1
ATOM 776 C CA . ILE A 1 98 ? 1.365 8.926 -9.644 1.00 90.12 98 ILE A CA 1
ATOM 777 C C . ILE A 1 98 ? 1.439 9.850 -8.423 1.00 90.12 98 ILE A C 1
ATOM 779 O O . ILE A 1 98 ? 1.764 9.401 -7.324 1.00 90.12 98 ILE A O 1
ATOM 783 N N . ILE A 1 99 ? 1.111 11.134 -8.588 1.00 93.44 99 ILE A N 1
ATOM 784 C CA . ILE A 1 99 ? 1.153 12.116 -7.495 1.00 93.44 99 ILE A CA 1
ATOM 785 C C . ILE A 1 99 ? 0.181 11.720 -6.379 1.00 93.44 99 ILE A C 1
ATOM 787 O O . ILE A 1 99 ? 0.565 11.685 -5.209 1.00 93.44 99 ILE A O 1
ATOM 791 N N . ILE A 1 100 ? -1.062 11.375 -6.727 1.00 94.12 100 ILE A N 1
ATOM 792 C CA . ILE A 1 100 ? -2.071 10.949 -5.749 1.00 94.12 100 ILE A CA 1
ATOM 793 C C . ILE A 1 100 ? -1.618 9.664 -5.048 1.00 94.12 100 ILE A C 1
ATOM 795 O O . ILE A 1 100 ? -1.745 9.559 -3.826 1.00 94.12 100 ILE A O 1
ATOM 799 N N . PHE A 1 101 ? -1.037 8.713 -5.786 1.00 93.69 101 PHE A N 1
ATOM 800 C CA . PHE A 1 101 ? -0.489 7.490 -5.210 1.00 93.69 101 PHE A CA 1
ATOM 801 C C . PHE A 1 101 ? 0.605 7.797 -4.179 1.00 93.69 101 PHE A C 1
ATOM 803 O O . PHE A 1 101 ? 0.515 7.337 -3.041 1.00 93.69 101 PHE A O 1
ATOM 810 N N . LEU A 1 102 ? 1.588 8.636 -4.519 1.00 93.81 102 LEU A N 1
ATOM 811 C CA . LEU A 1 102 ? 2.664 9.023 -3.600 1.00 93.81 102 LEU A CA 1
ATOM 812 C C . LEU A 1 102 ? 2.132 9.736 -2.349 1.00 93.81 102 LEU A C 1
ATOM 814 O O . LEU A 1 102 ? 2.552 9.420 -1.234 1.00 93.81 102 LEU A O 1
ATOM 818 N N . LEU A 1 103 ? 1.164 10.643 -2.504 1.00 95.75 103 LEU A N 1
ATOM 819 C CA . LEU A 1 103 ? 0.511 11.303 -1.370 1.00 95.75 103 LEU A CA 1
ATOM 820 C C . LEU A 1 103 ? -0.224 10.295 -0.477 1.00 95.75 103 LEU A C 1
ATOM 822 O O . LEU A 1 103 ? -0.090 10.342 0.749 1.00 95.75 103 LEU A O 1
ATOM 826 N N . SER A 1 104 ? -0.952 9.349 -1.076 1.00 95.44 104 SER A N 1
ATOM 827 C CA . SER A 1 104 ? -1.640 8.283 -0.339 1.00 95.44 104 SER A CA 1
ATOM 828 C C . SER A 1 104 ? -0.656 7.368 0.394 1.00 95.44 104 SER A C 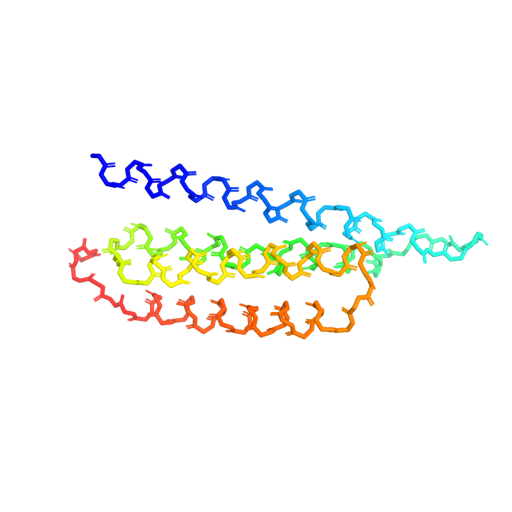1
ATOM 830 O O . SER A 1 104 ? -0.932 6.919 1.509 1.00 95.44 104 SER A O 1
ATOM 832 N N . LEU A 1 105 ? 0.537 7.168 -0.167 1.00 95.00 105 LEU A N 1
ATOM 833 C CA . LEU A 1 105 ? 1.597 6.394 0.454 1.00 95.00 105 LEU A CA 1
ATOM 834 C C . LEU A 1 105 ? 2.131 7.065 1.719 1.00 95.00 105 LEU A C 1
ATOM 836 O O . LEU A 1 105 ? 2.209 6.444 2.780 1.00 95.00 105 LEU A O 1
ATOM 840 N N . ILE A 1 106 ? 2.463 8.353 1.615 1.00 96.06 106 ILE A N 1
ATOM 841 C CA . ILE A 1 106 ? 2.949 9.157 2.740 1.00 96.06 106 ILE A CA 1
ATOM 842 C C . ILE A 1 106 ? 1.876 9.205 3.836 1.00 96.06 106 ILE A C 1
ATOM 844 O O . ILE A 1 106 ? 2.171 8.996 5.018 1.00 96.06 106 ILE A O 1
ATOM 848 N N . ALA A 1 107 ? 0.610 9.398 3.456 1.00 94.81 107 ALA A N 1
ATOM 849 C CA . ALA A 1 107 ? -0.518 9.338 4.381 1.00 94.81 107 ALA A CA 1
ATOM 850 C C . ALA A 1 107 ? -0.625 7.961 5.066 1.00 94.81 107 ALA A C 1
ATOM 852 O O . ALA A 1 107 ? -0.798 7.882 6.281 1.00 94.81 107 ALA A O 1
ATOM 853 N N . SER A 1 108 ? -0.435 6.869 4.324 1.00 94.19 108 SER A N 1
ATOM 854 C CA . SER A 1 108 ? -0.447 5.509 4.873 1.00 94.19 108 SER A CA 1
ATOM 855 C C . SER A 1 108 ? 0.649 5.311 5.918 1.00 94.19 108 SER A C 1
ATOM 857 O O . SER A 1 108 ? 0.366 4.875 7.034 1.00 94.19 108 SER A O 1
ATOM 859 N N . VAL A 1 109 ? 1.891 5.692 5.607 1.00 95.00 109 VAL A N 1
ATOM 860 C CA . VAL A 1 109 ? 3.036 5.562 6.526 1.00 95.00 109 VAL A CA 1
ATOM 861 C C . VAL A 1 109 ? 2.836 6.402 7.788 1.00 95.00 109 VAL A C 1
ATOM 863 O O . VAL A 1 109 ? 2.982 5.897 8.905 1.00 95.00 109 VAL A O 1
ATOM 866 N N . THR A 1 110 ? 2.447 7.670 7.641 1.00 93.50 110 THR A N 1
ATOM 867 C CA . THR A 1 110 ? 2.175 8.553 8.789 1.00 93.50 110 THR A CA 1
ATOM 868 C C . THR A 1 110 ? 1.047 8.004 9.665 1.00 93.50 110 THR A C 1
ATOM 870 O O . THR A 1 110 ? 1.150 8.013 10.898 1.00 93.50 110 THR A O 1
ATOM 873 N N . MET A 1 111 ? 0.005 7.430 9.056 1.00 92.44 111 MET A N 1
ATOM 874 C CA . MET A 1 111 ? -1.068 6.758 9.780 1.00 92.44 111 MET A CA 1
ATOM 875 C C . MET A 1 111 ? -0.609 5.482 10.486 1.00 92.44 111 MET A C 1
ATOM 877 O O . MET A 1 111 ? -1.048 5.259 11.617 1.00 92.44 111 MET A O 1
ATOM 881 N N . ILE A 1 112 ? 0.276 4.667 9.900 1.00 92.62 112 ILE A N 1
ATOM 882 C CA . ILE A 1 112 ? 0.872 3.507 10.589 1.00 92.62 112 ILE A CA 1
ATOM 883 C C . ILE A 1 112 ? 1.570 3.979 11.860 1.00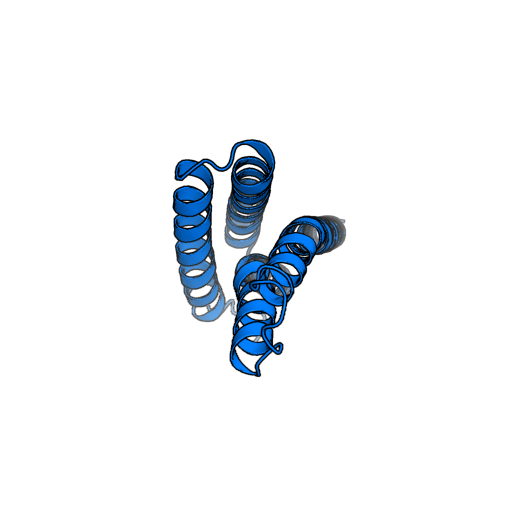 92.62 112 ILE A C 1
ATOM 885 O O . ILE A 1 112 ? 1.261 3.477 12.940 1.00 92.62 112 ILE A O 1
ATOM 889 N N . ILE A 1 113 ? 2.441 4.988 11.757 1.00 92.06 113 ILE A N 1
ATOM 890 C CA . ILE A 1 113 ? 3.197 5.526 12.897 1.00 92.06 113 ILE A CA 1
ATOM 891 C C . ILE A 1 113 ? 2.240 6.027 13.984 1.00 92.06 113 ILE A C 1
ATOM 893 O O . ILE A 1 113 ? 2.383 5.665 15.154 1.00 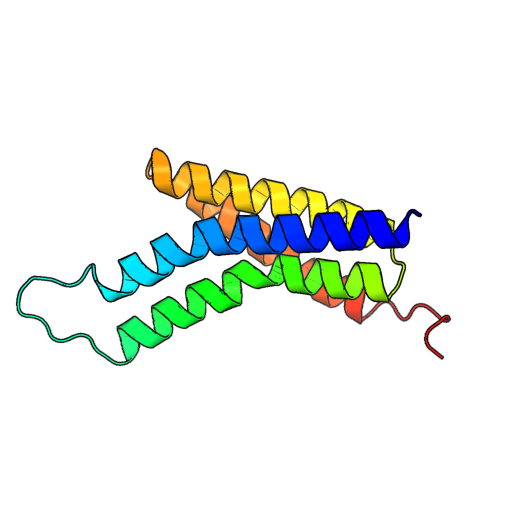92.06 113 ILE A O 1
ATOM 897 N N . LYS A 1 114 ? 1.218 6.807 13.612 1.00 88.50 114 LYS A N 1
ATOM 898 C CA . LYS A 1 114 ? 0.208 7.314 14.553 1.00 88.50 114 LYS A CA 1
ATOM 899 C C . LYS A 1 114 ? -0.558 6.178 15.238 1.00 88.50 114 LYS A C 1
ATOM 901 O O . LYS A 1 114 ? -0.703 6.175 16.459 1.00 88.50 114 LYS A O 1
ATOM 906 N N . THR A 1 115 ? -1.019 5.194 14.467 1.00 87.25 115 THR A N 1
ATOM 907 C CA . THR A 1 115 ? -1.777 4.030 14.960 1.00 87.25 115 THR A CA 1
ATOM 908 C C . THR A 1 115 ? -0.903 3.155 15.868 1.00 87.25 115 THR A C 1
ATOM 910 O O . THR A 1 115 ? -1.373 2.605 16.868 1.00 87.25 115 THR A O 1
ATOM 913 N N . TRP A 1 116 ? 0.395 3.052 15.571 1.00 84.75 116 TRP A N 1
ATOM 914 C CA . TRP A 1 116 ? 1.357 2.296 16.367 1.00 84.75 116 TRP A CA 1
ATOM 915 C C . TRP A 1 116 ? 1.666 2.976 17.702 1.00 84.75 116 TRP A C 1
ATOM 917 O O . TRP A 1 116 ? 1.571 2.323 18.742 1.00 84.75 116 TRP A O 1
ATOM 927 N N . ARG A 1 117 ? 1.975 4.280 17.679 1.00 82.88 117 ARG A N 1
ATOM 928 C CA . ARG A 1 117 ? 2.326 5.072 18.871 1.00 82.88 117 ARG A CA 1
ATOM 929 C C . ARG A 1 117 ? 1.157 5.258 19.827 1.00 82.88 117 ARG A C 1
ATOM 931 O O . ARG A 1 117 ? 1.375 5.324 21.033 1.00 82.88 117 ARG A O 1
ATOM 938 N N . ASN A 1 118 ? -0.069 5.316 19.310 1.00 72.25 118 ASN A N 1
ATOM 939 C CA . ASN A 1 118 ? -1.250 5.430 20.151 1.00 72.25 118 ASN A CA 1
ATOM 940 C C . ASN A 1 118 ? -1.484 4.090 20.879 1.00 72.25 118 ASN A C 1
ATOM 942 O O . ASN A 1 118 ? -2.045 3.135 20.321 1.00 72.25 118 ASN A O 1
ATOM 946 N N . LYS A 1 119 ? -0.954 3.986 22.106 1.00 59.62 119 LYS A N 1
ATOM 947 C CA . LYS A 1 119 ? -1.179 2.866 23.025 1.00 59.62 119 LYS A CA 1
ATOM 948 C C . LYS A 1 119 ? -2.623 2.957 23.512 1.00 59.62 119 LYS A C 1
ATOM 950 O O . LYS A 1 119 ? -2.927 3.728 24.411 1.00 59.62 119 LYS A O 1
ATOM 955 N N . ASN A 1 120 ? -3.519 2.187 22.900 1.00 53.75 120 ASN A N 1
ATOM 956 C CA . ASN A 1 120 ? -4.832 1.974 23.498 1.00 53.75 120 ASN A CA 1
ATOM 957 C C . ASN A 1 120 ? -4.637 1.095 24.749 1.00 53.75 120 ASN A C 1
ATOM 959 O O . ASN A 1 120 ? -4.032 0.029 24.613 1.00 53.75 120 ASN A O 1
ATOM 963 N N . PRO A 1 121 ? -5.151 1.490 25.928 1.00 50.16 121 PRO A N 1
ATOM 964 C CA . PRO A 1 121 ? -4.966 0.757 27.185 1.00 50.16 121 PRO A CA 1
ATOM 965 C C . PRO A 1 121 ? -5.614 -0.639 27.201 1.00 50.16 121 PRO A C 1
ATOM 967 O O . PRO A 1 121 ? -5.340 -1.421 28.092 1.00 50.16 121 PRO A O 1
ATOM 970 N N . ALA A 1 122 ? -6.415 -0.999 26.192 1.00 51.44 122 ALA A N 1
ATOM 971 C CA . ALA A 1 122 ? -7.029 -2.327 26.061 1.00 51.44 122 ALA A CA 1
ATOM 972 C C . ALA A 1 122 ? -6.071 -3.442 25.570 1.00 51.44 122 ALA A C 1
ATOM 974 O O . ALA A 1 122 ? -6.526 -4.532 25.232 1.00 51.44 122 ALA A O 1
ATOM 975 N N . LEU A 1 123 ? -4.774 -3.146 25.436 1.00 48.84 123 LEU A N 1
ATOM 976 C CA . LEU A 1 123 ? -3.707 -4.098 25.088 1.00 48.84 123 LEU A CA 1
ATOM 977 C C . LEU A 1 123 ? -2.625 -4.187 26.186 1.00 48.84 123 LEU A C 1
ATOM 979 O O . LEU A 1 123 ? -1.545 -4.711 25.912 1.00 48.84 123 LEU A O 1
ATOM 983 N N . MET A 1 124 ? -2.898 -3.647 27.381 1.00 42.81 124 MET A N 1
ATOM 984 C CA . MET A 1 124 ? -2.150 -3.927 28.613 1.00 42.81 124 MET A CA 1
ATOM 985 C C . MET A 1 124 ? -2.932 -4.918 29.465 1.00 42.81 124 MET A C 1
ATOM 987 O O . MET A 1 124 ? -4.173 -4.772 29.516 1.00 42.81 124 MET A O 1
#